Protein AF-A0A3M2LX81-F1 (afdb_monomer)

Nearest PDB structures (foldseek):
  5wg6-assembly1_B  TM=5.624E-01  e=1.804E+00  Homo sapiens
  8t8r-assembly1_A  TM=4.626E-01  e=6.815E+00  Homo sapiens
  5nmr-as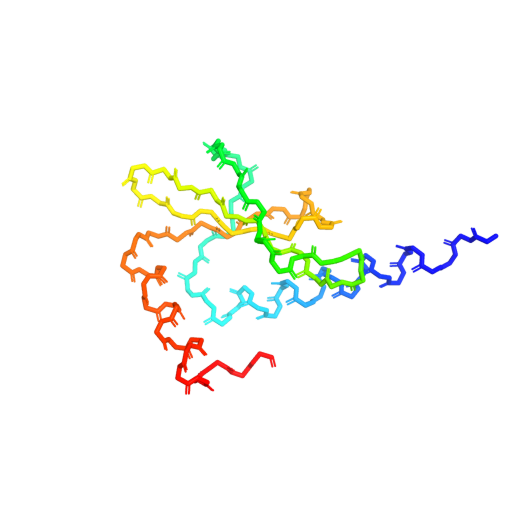sembly1_A  TM=4.577E-01  e=8.239E+00  Mus musculus
  1yqf-assembly1_B  TM=4.050E-01  e=8.777E+00  Leishmania major
  4rj9-assembly1_A  TM=2.364E-01  e=3.397E+00  Oryza sativa Japonica Group

InterPro domains:
  IPR007278 Domain of unknown function DUF397 [PF04149] (34-85)

Organism: NCBI:txid2483351

Radius of gyration: 13.6 Å; Cα contacts (8 Å, |Δi|>4): 110; chains: 1; bounding box: 44×25×29 Å

Mean predicted aligned error: 9.91 Å

Solvent-accessible surface area (backbone atoms only — not comparable to full-atom values): 5494 Å² total; per-residue (Å²): 143,76,69,67,70,54,53,54,55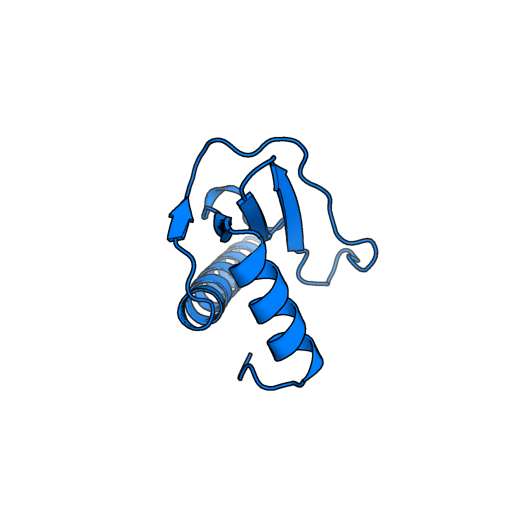,50,50,54,52,51,50,50,54,55,56,50,72,78,42,100,47,52,78,46,81,84,87,85,60,73,72,42,69,52,91,85,52,50,98,86,48,92,34,52,26,39,19,68,55,101,67,36,36,37,41,32,47,64,90,44,66,88,78,36,26,38,41,25,44,59,68,56,47,52,53,49,53,51,34,57,75,69,61,75,52,97,121

Sequence (91 aa):
MRAESVRTRSLLRTWWRTFSKGVGGTVKTSGLSGWRKSKRSNTEQDCVEVATVLTAVGIRDSKNPDAGHLELDRPAFAGLLARVKSGDLSL

pLDDT: mean 70.55, std 14.23, range [28.73, 88.31]

Secondary structure (DSSP, 8-state):
--SHHHHHHHHHHHHHHHHHHHS--EEE-S-----EE-TT--TTS--EEEEE-SSEEEEEETT-GGG-EEEEEHHHHHHHHHHHHHT-S--

Foldseek 3Di:
DPPPLVVVVVVQLVVVVLVVVQQPFDFDQDDFDDWDWDPPDDPPDFIWIWGDDPFWIWIDTPSCSRSTTTIDGPVSVVVVVVCVVVVVDPD

Structure (mmCIF, N/CA/C/O backbone):
data_AF-A0A3M2LX81-F1
#
_entry.id   AF-A0A3M2LX81-F1
#
loop_
_atom_site.group_PDB
_atom_site.id
_atom_site.type_symbol
_atom_site.label_atom_id
_atom_site.label_alt_id
_atom_site.label_comp_id
_atom_site.label_asym_id
_atom_site.label_entity_id
_atom_site.label_seq_id
_atom_site.pdbx_PDB_ins_code
_atom_site.Cartn_x
_atom_site.Cartn_y
_atom_site.Cartn_z
_atom_site.occupancy
_atom_site.B_iso_or_equiv
_atom_site.auth_seq_id
_atom_site.auth_comp_id
_atom_site.auth_asym_id
_atom_site.auth_atom_id
_atom_site.pdbx_PDB_model_num
ATOM 1 N N . MET A 1 1 ? 32.263 3.687 7.453 1.00 37.00 1 MET A N 1
ATOM 2 C CA . MET A 1 1 ? 30.887 3.698 8.003 1.00 37.00 1 MET A CA 1
ATOM 3 C C . MET A 1 1 ? 29.901 3.319 6.892 1.00 37.00 1 MET A C 1
ATOM 5 O O . MET A 1 1 ? 29.515 4.170 6.109 1.00 37.00 1 MET A O 1
ATOM 9 N N . ARG A 1 2 ? 29.601 2.023 6.703 1.00 38.44 2 ARG A N 1
ATOM 10 C CA . ARG A 1 2 ? 28.744 1.517 5.596 1.00 38.44 2 ARG A CA 1
ATOM 11 C C . ARG A 1 2 ? 27.864 0.310 5.988 1.00 38.44 2 ARG A C 1
ATOM 13 O O . ARG A 1 2 ? 27.149 -0.221 5.148 1.00 38.44 2 ARG A O 1
ATOM 20 N N . ALA A 1 3 ? 27.902 -0.114 7.254 1.00 28.73 3 ALA A N 1
ATOM 21 C CA . ALA A 1 3 ? 27.279 -1.355 7.727 1.00 28.73 3 ALA A CA 1
ATOM 22 C C . ALA A 1 3 ? 25.834 -1.185 8.246 1.00 28.73 3 ALA A C 1
ATOM 24 O O . ALA A 1 3 ? 25.070 -2.149 8.237 1.00 28.73 3 ALA A O 1
ATOM 25 N N . GLU A 1 4 ? 25.424 0.025 8.642 1.00 32.50 4 GLU A N 1
ATOM 26 C CA . GLU A 1 4 ? 24.073 0.288 9.173 1.00 32.50 4 GLU A CA 1
ATOM 27 C C . GLU A 1 4 ? 22.990 0.329 8.086 1.00 32.50 4 GLU A C 1
ATOM 29 O O . GLU A 1 4 ? 21.892 -0.191 8.282 1.00 32.50 4 GLU A O 1
ATOM 34 N N . SER A 1 5 ? 23.320 0.852 6.897 1.00 36.31 5 SER A N 1
ATOM 35 C CA . SER A 1 5 ? 22.380 0.995 5.768 1.00 36.31 5 SER A CA 1
ATOM 36 C C . SER A 1 5 ? 21.989 -0.341 5.116 1.00 36.31 5 SER A C 1
ATOM 38 O O . SER A 1 5 ? 20.945 -0.441 4.473 1.00 36.31 5 SER A O 1
ATOM 40 N N . VAL A 1 6 ? 22.810 -1.386 5.266 1.00 44.06 6 VAL A N 1
ATOM 41 C CA . VAL A 1 6 ? 22.516 -2.725 4.721 1.00 44.06 6 VAL A CA 1
ATOM 42 C C . VAL A 1 6 ? 21.586 -3.505 5.659 1.00 44.06 6 VAL A C 1
ATOM 44 O O . VAL A 1 6 ? 20.681 -4.194 5.187 1.00 44.06 6 VAL A O 1
ATOM 47 N N . ARG A 1 7 ? 21.738 -3.347 6.984 1.00 49.03 7 ARG A N 1
ATOM 48 C CA . ARG A 1 7 ? 20.868 -4.003 7.979 1.00 49.03 7 ARG A CA 1
ATOM 49 C C . ARG A 1 7 ? 19.445 -3.448 7.948 1.00 49.03 7 ARG A C 1
ATOM 51 O O . ARG A 1 7 ? 18.505 -4.233 7.921 1.00 49.03 7 ARG A O 1
ATOM 58 N N . THR A 1 8 ? 19.280 -2.129 7.836 1.00 48.69 8 THR A N 1
ATOM 59 C CA . THR A 1 8 ? 17.956 -1.491 7.681 1.00 48.69 8 THR A CA 1
ATOM 60 C C . THR A 1 8 ? 17.244 -1.951 6.409 1.00 48.69 8 THR A C 1
ATOM 62 O O . THR A 1 8 ? 16.080 -2.333 6.469 1.00 48.69 8 THR A O 1
ATOM 65 N N . ARG A 1 9 ? 17.939 -2.032 5.265 1.00 53.31 9 ARG A N 1
ATOM 66 C CA . ARG A 1 9 ? 17.345 -2.546 4.013 1.00 53.31 9 ARG A CA 1
ATOM 67 C C . ARG A 1 9 ? 16.949 -4.023 4.086 1.00 53.31 9 ARG A C 1
ATOM 69 O O . ARG A 1 9 ? 15.976 -4.414 3.446 1.00 53.31 9 ARG A O 1
ATOM 76 N N . SER A 1 10 ? 17.683 -4.847 4.835 1.00 57.47 10 SER A N 1
ATOM 77 C CA . SER A 1 10 ? 17.349 -6.266 5.027 1.00 57.47 10 SER A CA 1
ATOM 78 C C . SER A 1 10 ? 16.123 -6.452 5.931 1.00 57.47 10 SER A C 1
ATOM 80 O O . SER A 1 10 ? 15.223 -7.234 5.613 1.00 57.47 10 SER A O 1
ATOM 82 N N . LEU A 1 11 ? 16.040 -5.670 7.012 1.00 57.59 11 LEU A N 1
ATOM 83 C CA . LEU A 1 11 ? 14.908 -5.687 7.940 1.00 57.59 11 LEU A CA 1
ATOM 84 C C . LEU A 1 11 ? 13.621 -5.187 7.274 1.00 57.59 11 LEU A C 1
ATOM 86 O O . LEU A 1 11 ? 12.603 -5.866 7.359 1.00 57.59 11 LEU A O 1
ATOM 90 N N . LEU A 1 12 ? 13.686 -4.094 6.507 1.00 58.62 12 LEU A N 1
ATOM 91 C CA . LEU A 1 12 ? 12.541 -3.568 5.751 1.00 58.62 12 LEU A CA 1
ATOM 92 C C . LEU A 1 12 ? 12.029 -4.563 4.696 1.00 5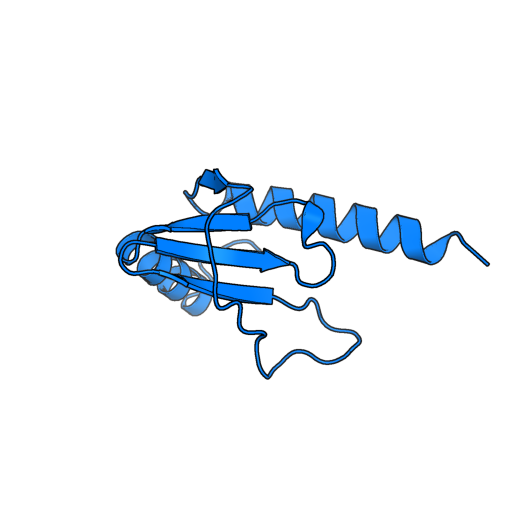8.62 12 LEU A C 1
ATOM 94 O O . LEU A 1 12 ? 10.824 -4.753 4.553 1.00 58.62 12 LEU A O 1
ATOM 98 N N . ARG A 1 13 ? 12.927 -5.266 3.986 1.00 61.88 13 ARG A N 1
ATOM 99 C CA . ARG A 1 13 ? 12.533 -6.331 3.040 1.00 61.88 13 ARG A CA 1
ATOM 100 C C . ARG A 1 13 ? 11.885 -7.520 3.740 1.00 61.88 13 ARG A C 1
ATOM 102 O O . ARG A 1 13 ? 10.949 -8.101 3.199 1.00 61.88 13 ARG A O 1
ATOM 109 N N . THR A 1 14 ? 12.406 -7.918 4.895 1.00 63.75 14 THR A N 1
ATOM 110 C CA . THR A 1 14 ? 11.896 -9.075 5.644 1.00 63.75 14 THR A CA 1
ATOM 111 C C . THR A 1 14 ? 10.531 -8.764 6.245 1.00 63.75 14 THR A C 1
ATOM 113 O O . THR A 1 14 ? 9.596 -9.538 6.058 1.00 63.75 14 THR A O 1
ATOM 116 N N . TRP A 1 15 ? 10.387 -7.585 6.851 1.00 66.00 15 TRP A N 1
ATOM 117 C CA . TRP A 1 15 ? 9.112 -7.069 7.340 1.00 66.00 15 TRP A CA 1
ATOM 118 C C . TRP A 1 15 ? 8.070 -6.977 6.220 1.00 66.00 15 TRP A C 1
ATOM 120 O O . TRP A 1 15 ? 6.976 -7.518 6.359 1.00 66.00 15 TRP A O 1
ATOM 130 N N . TRP A 1 16 ? 8.434 -6.413 5.060 1.00 65.56 16 TRP A N 1
ATOM 131 C CA . TRP A 1 16 ? 7.529 -6.315 3.911 1.00 65.56 16 TRP A CA 1
ATOM 132 C C . TRP A 1 16 ? 7.032 -7.681 3.426 1.00 65.56 16 TRP A C 1
ATOM 134 O O . TRP A 1 16 ? 5.853 -7.827 3.107 1.00 65.56 16 TRP A O 1
ATOM 144 N N . ARG A 1 17 ? 7.897 -8.709 3.409 1.00 66.44 17 ARG A N 1
ATOM 145 C CA . ARG A 1 17 ? 7.491 -10.082 3.059 1.00 66.44 17 ARG A CA 1
ATOM 146 C C . ARG A 1 17 ? 6.516 -10.671 4.073 1.00 66.44 17 ARG A C 1
ATOM 148 O O . ARG A 1 17 ? 5.603 -11.376 3.662 1.00 66.44 17 ARG A O 1
ATOM 155 N N . THR A 1 18 ? 6.708 -10.419 5.365 1.00 63.72 18 THR A N 1
ATOM 156 C CA . THR A 1 18 ? 5.800 -10.904 6.415 1.00 63.72 18 THR A CA 1
ATOM 157 C C . THR A 1 18 ? 4.453 -10.188 6.349 1.00 63.72 18 THR A C 1
ATOM 159 O O . THR A 1 18 ? 3.424 -10.853 6.279 1.00 63.72 18 THR A O 1
ATOM 162 N N . PHE A 1 19 ? 4.457 -8.855 6.247 1.00 66.06 19 PHE A N 1
ATOM 163 C CA . PHE A 1 19 ? 3.253 -8.039 6.068 1.00 66.06 19 PHE A CA 1
ATOM 164 C C . PHE A 1 19 ? 2.451 -8.486 4.837 1.00 66.06 19 PHE A C 1
ATOM 166 O O . PHE A 1 19 ? 1.265 -8.786 4.933 1.00 66.06 19 PHE A O 1
ATOM 173 N N . SER A 1 20 ? 3.126 -8.636 3.693 1.00 63.03 20 SER A N 1
ATOM 174 C CA . SER A 1 20 ? 2.508 -9.048 2.426 1.00 63.03 20 SER A CA 1
ATOM 175 C C . SER A 1 20 ? 1.873 -10.438 2.467 1.00 63.03 20 SER A C 1
ATOM 177 O O . SER A 1 20 ? 0.955 -10.699 1.704 1.00 63.03 20 SER A O 1
ATOM 179 N N . LYS A 1 21 ? 2.331 -11.343 3.339 1.00 65.12 21 LYS A N 1
ATOM 180 C CA . LYS A 1 21 ? 1.739 -12.685 3.471 1.00 65.12 21 LYS A CA 1
ATOM 181 C C . LYS A 1 21 ? 0.391 -12.675 4.195 1.00 65.12 21 LYS A C 1
ATOM 183 O O . LYS A 1 21 ? -0.414 -13.568 3.958 1.00 65.12 21 LYS A O 1
ATOM 188 N N . GLY A 1 22 ? 0.151 -11.701 5.077 1.00 61.31 22 GLY A N 1
ATOM 189 C CA . GLY A 1 22 ? -1.098 -11.586 5.843 1.00 61.31 22 GLY A CA 1
ATOM 190 C C . GLY A 1 22 ? -2.211 -10.828 5.114 1.00 61.31 22 GLY A C 1
ATOM 191 O O . GLY A 1 22 ? -3.372 -10.867 5.526 1.00 61.31 22 GLY A O 1
ATOM 192 N N . VAL A 1 23 ? -1.860 -10.142 4.028 1.00 60.81 23 VAL A N 1
ATOM 193 C CA . VAL A 1 23 ? -2.757 -9.325 3.216 1.00 60.81 23 VAL A CA 1
ATOM 194 C C . VAL A 1 23 ? -2.914 -10.025 1.871 1.00 60.81 23 VAL A C 1
ATOM 196 O O . VAL A 1 23 ? -1.937 -10.158 1.149 1.00 60.81 23 VAL A O 1
ATOM 199 N N . GLY A 1 24 ? -4.116 -10.498 1.531 1.00 61.53 24 GLY A N 1
ATOM 200 C CA . GLY A 1 24 ? -4.389 -11.305 0.328 1.00 61.53 24 GLY A CA 1
ATOM 201 C C . GLY A 1 24 ? -4.267 -10.566 -1.017 1.00 61.53 24 GLY A C 1
ATOM 202 O O . GLY A 1 24 ? -5.171 -10.658 -1.838 1.00 61.53 24 GLY A O 1
ATOM 203 N N . GLY A 1 25 ? -3.187 -9.813 -1.235 1.00 65.44 25 GLY A N 1
ATOM 204 C CA . GLY A 1 25 ? -2.892 -9.071 -2.460 1.00 65.44 25 GLY A CA 1
ATOM 205 C C . GLY A 1 25 ? -1.759 -9.671 -3.279 1.00 65.44 25 GLY A C 1
ATOM 206 O O . GLY A 1 25 ? -0.919 -10.416 -2.777 1.00 65.44 25 GLY A O 1
ATOM 207 N N . THR A 1 26 ? -1.698 -9.301 -4.556 1.00 65.06 26 THR A N 1
ATOM 208 C CA . THR A 1 26 ? -0.569 -9.643 -5.430 1.00 65.06 26 THR A CA 1
ATOM 209 C C . THR A 1 26 ? 0.497 -8.554 -5.361 1.00 65.06 26 THR A C 1
ATOM 211 O O . THR A 1 26 ? 0.175 -7.370 -5.472 1.00 65.06 26 THR A O 1
ATOM 214 N N . VAL A 1 27 ? 1.771 -8.933 -5.217 1.00 62.53 27 VAL A N 1
ATOM 215 C CA . VAL A 1 27 ? 2.890 -7.990 -5.369 1.00 62.53 27 VAL A CA 1
ATOM 216 C C . VAL A 1 27 ? 3.063 -7.682 -6.859 1.00 62.53 27 VAL A C 1
ATOM 218 O O . VAL A 1 27 ? 3.366 -8.587 -7.636 1.00 62.53 27 VAL A O 1
ATOM 221 N N . LYS A 1 28 ? 2.879 -6.422 -7.262 1.00 64.38 28 LYS A N 1
ATOM 222 C CA . LYS A 1 28 ? 3.134 -5.932 -8.624 1.00 64.38 28 LYS A CA 1
ATOM 223 C C . LYS A 1 28 ? 4.262 -4.904 -8.631 1.00 64.38 28 LYS A C 1
ATOM 225 O O . LYS A 1 28 ? 4.599 -4.306 -7.609 1.00 64.38 28 LYS A O 1
ATOM 230 N N . THR A 1 29 ? 4.899 -4.735 -9.785 1.00 56.06 29 THR A N 1
ATOM 231 C CA . THR A 1 29 ? 6.096 -3.892 -9.945 1.00 56.06 29 THR A CA 1
ATOM 232 C C . THR A 1 29 ? 5.904 -2.696 -10.878 1.00 56.06 29 THR A C 1
ATOM 234 O O . THR A 1 29 ? 6.769 -1.824 -10.891 1.00 56.06 29 THR A O 1
ATOM 237 N N . SER A 1 30 ? 4.780 -2.550 -11.589 1.00 59.12 30 SER A N 1
ATOM 238 C CA . SER A 1 30 ? 4.611 -1.446 -12.549 1.00 59.12 30 SER A CA 1
ATOM 239 C C . SER A 1 30 ? 3.146 -1.149 -12.902 1.00 59.12 30 SER A C 1
ATOM 241 O O . SER A 1 30 ? 2.376 -2.059 -13.188 1.00 59.12 30 SER A O 1
ATOM 243 N N . GLY A 1 31 ? 2.776 0.144 -12.906 1.00 64.81 31 GLY A N 1
ATOM 244 C CA . GLY A 1 31 ? 1.493 0.642 -13.438 1.00 64.81 31 GLY A CA 1
ATOM 245 C C . GLY A 1 31 ? 0.763 1.696 -12.592 1.00 64.81 31 GLY A C 1
ATOM 246 O O . GLY A 1 31 ? -0.123 2.375 -13.101 1.00 64.81 31 GLY A O 1
ATOM 247 N N . LEU A 1 32 ? 1.133 1.875 -11.320 1.00 71.00 32 LEU A N 1
ATOM 248 C CA . LEU A 1 32 ? 0.454 2.814 -10.422 1.00 71.00 32 LEU A CA 1
ATOM 249 C C . LEU A 1 32 ? 1.141 4.188 -10.395 1.00 71.00 32 LEU A C 1
ATOM 251 O O . LEU A 1 32 ? 2.322 4.306 -10.058 1.00 71.00 32 LEU A O 1
ATOM 255 N N . SER A 1 33 ? 0.376 5.233 -10.713 1.00 71.62 33 SER A N 1
ATOM 256 C CA . SER A 1 33 ? 0.783 6.643 -10.645 1.00 71.62 33 SER A CA 1
ATOM 257 C C . SER A 1 33 ? 0.077 7.376 -9.498 1.00 71.62 33 SER A C 1
ATOM 259 O O . SER A 1 33 ? -1.027 7.002 -9.112 1.00 71.62 33 SER A O 1
ATOM 261 N N . GLY A 1 34 ? 0.674 8.456 -8.980 1.00 80.19 34 GLY A N 1
ATOM 262 C CA . GLY A 1 34 ? 0.039 9.292 -7.947 1.00 80.19 34 GLY A CA 1
ATOM 263 C C . GLY A 1 34 ? 0.274 8.831 -6.503 1.00 80.19 34 GLY A C 1
ATOM 264 O O . GLY A 1 34 ? -0.602 8.990 -5.654 1.00 80.19 34 GLY A O 1
ATOM 265 N N . TRP A 1 35 ? 1.451 8.267 -6.221 1.00 84.38 35 TRP A N 1
ATOM 266 C CA . TRP A 1 35 ? 1.864 7.869 -4.873 1.00 84.38 35 TRP A CA 1
ATOM 267 C C . TRP A 1 35 ? 1.811 9.038 -3.890 1.00 84.38 35 TRP A C 1
ATOM 269 O O . TRP A 1 35 ? 2.380 10.104 -4.127 1.00 84.38 35 TRP A O 1
ATOM 279 N N . ARG A 1 36 ? 1.152 8.818 -2.753 1.00 82.50 36 ARG A N 1
ATOM 280 C CA . ARG A 1 36 ? 1.071 9.768 -1.646 1.00 82.50 36 ARG A CA 1
ATOM 281 C C . ARG A 1 36 ? 1.634 9.136 -0.385 1.00 82.50 36 ARG A C 1
ATOM 283 O O . ARG A 1 36 ? 1.230 8.045 0.014 1.00 82.50 36 ARG A O 1
ATOM 290 N N . LYS A 1 37 ? 2.551 9.853 0.254 1.00 78.62 37 LYS A N 1
ATOM 291 C CA . L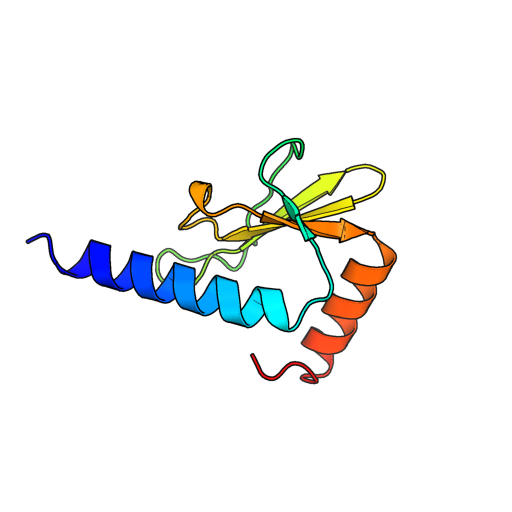YS A 1 37 ? 3.132 9.481 1.544 1.00 78.62 37 LYS A CA 1
ATOM 292 C C . LYS A 1 37 ? 2.167 9.818 2.682 1.00 78.62 37 LYS A C 1
ATOM 294 O O . LYS A 1 37 ? 1.477 10.839 2.636 1.00 78.62 37 LYS A O 1
ATOM 299 N N . SER A 1 38 ? 2.110 8.965 3.703 1.00 68.19 38 SER A N 1
ATOM 300 C CA . SER A 1 38 ? 1.355 9.260 4.927 1.00 68.19 38 SER A CA 1
ATOM 301 C C . SER A 1 38 ? 1.909 10.502 5.630 1.00 68.19 38 SER A C 1
ATOM 303 O O . SER A 1 38 ? 3.112 10.619 5.819 1.00 68.19 38 SER A O 1
ATOM 305 N N . LYS A 1 39 ? 1.037 11.398 6.111 1.00 63.09 39 LYS A N 1
ATOM 306 C CA . LYS A 1 39 ? 1.449 12.579 6.898 1.00 63.09 39 LYS A CA 1
ATOM 307 C C . LYS A 1 39 ? 2.087 12.226 8.250 1.00 63.09 39 LYS A C 1
ATOM 309 O O . LYS A 1 39 ? 2.685 13.095 8.868 1.00 63.09 39 LYS A O 1
ATOM 314 N N . ARG A 1 40 ? 1.956 10.976 8.716 1.00 61.19 40 ARG A N 1
ATOM 315 C CA . ARG A 1 40 ? 2.609 10.486 9.944 1.00 61.19 40 ARG A CA 1
ATOM 316 C C . ARG A 1 40 ? 4.025 9.943 9.702 1.00 61.19 40 ARG A C 1
ATOM 318 O O . ARG A 1 40 ? 4.561 9.266 10.568 1.00 61.19 40 ARG A O 1
ATOM 325 N N . SER A 1 41 ? 4.618 10.188 8.532 1.00 59.22 41 SER A N 1
ATOM 326 C CA . SER A 1 41 ? 6.014 9.846 8.268 1.00 59.22 41 SER A CA 1
ATOM 327 C C . SER A 1 41 ? 6.948 10.896 8.872 1.00 59.22 41 SER A C 1
ATOM 329 O O . SER A 1 41 ? 7.012 12.013 8.357 1.00 59.22 41 SER A O 1
ATOM 331 N N . ASN A 1 42 ? 7.695 10.539 9.913 1.00 59.47 42 ASN A N 1
ATOM 332 C CA . ASN A 1 42 ? 8.915 11.256 10.281 1.00 59.47 42 ASN A CA 1
ATOM 333 C C . ASN A 1 42 ? 10.144 10.447 9.828 1.00 59.47 42 ASN A C 1
ATOM 335 O O . ASN A 1 42 ? 10.012 9.255 9.551 1.00 59.47 42 ASN A O 1
ATOM 339 N N . THR A 1 43 ? 11.324 11.068 9.741 1.00 57.00 43 THR A N 1
ATOM 340 C CA . THR A 1 43 ? 12.561 10.478 9.169 1.00 57.00 43 THR A CA 1
ATOM 341 C C . THR A 1 43 ? 12.938 9.109 9.760 1.00 57.00 43 THR A C 1
ATOM 343 O O . THR A 1 43 ? 13.549 8.284 9.082 1.00 57.00 43 THR A O 1
ATOM 346 N N . GLU A 1 44 ? 12.526 8.831 10.995 1.00 60.16 44 GLU A N 1
ATOM 347 C CA . GLU A 1 44 ? 12.817 7.583 11.709 1.00 60.16 44 GLU A CA 1
ATOM 348 C C . GLU A 1 44 ? 11.729 6.505 11.549 1.00 60.16 44 GLU A C 1
ATOM 350 O O . GLU A 1 44 ? 12.003 5.321 11.729 1.00 60.16 44 GLU A O 1
ATOM 355 N N . GLN A 1 45 ? 10.510 6.864 11.137 1.00 61.50 45 GLN A N 1
ATOM 356 C CA . GLN A 1 45 ? 9.382 5.930 11.052 1.00 61.50 45 GLN A CA 1
ATOM 357 C C . GLN A 1 45 ? 9.309 5.228 9.693 1.00 61.50 45 GLN A C 1
ATOM 359 O O . GLN A 1 45 ? 9.713 5.766 8.660 1.00 61.50 45 GLN A O 1
ATOM 364 N N . ASP A 1 46 ? 8.800 3.999 9.683 1.00 63.03 46 ASP A N 1
ATOM 365 C CA . ASP A 1 46 ? 8.591 3.224 8.460 1.00 63.03 46 ASP A CA 1
ATOM 366 C C . ASP A 1 46 ? 7.482 3.857 7.621 1.00 63.03 46 ASP A C 1
ATOM 368 O O . ASP A 1 46 ? 6.304 3.905 7.979 1.00 63.03 46 ASP A O 1
ATOM 372 N N . CYS A 1 47 ? 7.910 4.467 6.520 1.00 76.25 47 CYS A N 1
ATOM 373 C CA . CYS A 1 47 ? 7.080 5.324 5.699 1.00 76.25 47 CYS A CA 1
ATOM 374 C C . CYS A 1 47 ? 6.336 4.477 4.668 1.00 76.25 47 CYS A C 1
ATOM 376 O O . CYS A 1 47 ? 6.955 3.959 3.744 1.00 76.25 47 CYS A O 1
ATOM 378 N N . VAL A 1 48 ? 5.010 4.405 4.768 1.00 79.81 48 VAL A N 1
ATOM 379 C CA . VAL A 1 48 ? 4.164 3.775 3.744 1.00 79.81 48 VAL A CA 1
ATOM 380 C C . VAL A 1 48 ? 3.668 4.823 2.744 1.00 79.81 48 VAL A C 1
ATOM 382 O O . VAL A 1 48 ? 3.273 5.936 3.115 1.00 79.81 48 VAL A O 1
ATOM 385 N N . GLU A 1 49 ? 3.673 4.450 1.469 1.00 83.69 49 GLU A N 1
ATOM 386 C CA . GLU A 1 49 ? 3.077 5.198 0.366 1.00 83.69 49 GLU A CA 1
ATOM 387 C C . GLU A 1 49 ? 1.902 4.435 -0.234 1.00 83.69 49 GLU A C 1
ATOM 389 O O . GLU A 1 49 ? 1.944 3.211 -0.371 1.00 83.69 49 GLU A O 1
ATOM 394 N N . VAL A 1 50 ? 0.865 5.180 -0.619 1.00 85.19 50 VAL A N 1
ATOM 395 C CA . VAL A 1 50 ? -0.340 4.631 -1.244 1.00 85.19 50 VAL A CA 1
ATOM 396 C C . VAL A 1 50 ? -0.590 5.310 -2.585 1.00 85.19 50 VAL A C 1
ATOM 398 O O . VAL A 1 50 ? -0.507 6.535 -2.678 1.00 85.19 50 VAL A O 1
ATOM 401 N N . ALA A 1 51 ? -0.915 4.534 -3.613 1.00 86.06 51 ALA A N 1
ATOM 402 C CA . ALA A 1 51 ? -1.412 5.033 -4.892 1.00 86.06 51 ALA A CA 1
ATOM 403 C C . ALA A 1 51 ? -2.810 4.478 -5.140 1.00 86.06 51 ALA A C 1
ATOM 405 O O . ALA A 1 51 ? -3.058 3.296 -4.934 1.00 86.06 51 ALA A O 1
ATOM 406 N N . THR A 1 52 ? -3.732 5.321 -5.587 1.00 79.44 52 THR A N 1
ATOM 407 C CA . THR A 1 52 ? -5.098 4.904 -5.918 1.00 79.44 52 THR A CA 1
ATOM 408 C C . THR A 1 52 ? -5.328 5.075 -7.408 1.00 79.44 52 THR A C 1
ATOM 410 O O . THR A 1 52 ? -5.186 6.183 -7.924 1.00 79.44 52 THR A O 1
ATOM 413 N N . VAL A 1 53 ? -5.725 3.998 -8.074 1.00 75.00 53 VAL A N 1
ATOM 414 C CA . VAL A 1 53 ? -6.233 3.996 -9.451 1.00 75.00 53 VAL A CA 1
ATOM 415 C C . VAL A 1 53 ? -7.693 3.534 -9.441 1.00 75.00 53 VAL A C 1
ATOM 417 O O . VAL A 1 53 ? -8.203 3.112 -8.405 1.00 75.00 53 VAL A O 1
ATOM 420 N N . LEU A 1 54 ? -8.395 3.635 -10.573 1.00 72.94 54 LEU A N 1
ATOM 421 C CA . LEU A 1 54 ? -9.849 3.407 -10.643 1.00 72.94 54 LEU A CA 1
ATOM 422 C C . LEU A 1 54 ? -10.301 2.073 -10.019 1.00 72.94 54 LEU A C 1
ATOM 424 O O . LEU A 1 54 ? -11.343 2.022 -9.363 1.00 72.94 54 LEU A O 1
ATOM 428 N N . THR A 1 55 ? -9.508 1.016 -10.187 1.00 76.50 55 THR A N 1
ATOM 429 C CA . THR A 1 55 ? -9.853 -0.351 -9.772 1.00 76.50 55 THR A CA 1
ATOM 430 C C . THR A 1 55 ? -8.996 -0.893 -8.631 1.00 76.50 55 THR A C 1
ATOM 432 O O . THR A 1 55 ? -9.359 -1.911 -8.045 1.00 76.50 55 THR A O 1
ATOM 435 N N . ALA A 1 56 ? -7.894 -0.225 -8.280 1.00 83.06 56 ALA A N 1
ATOM 436 C CA . ALA A 1 56 ? -6.887 -0.781 -7.386 1.00 83.06 56 ALA A CA 1
ATOM 437 C C . ALA A 1 56 ? -6.213 0.262 -6.487 1.00 83.06 56 ALA A C 1
ATOM 439 O O . ALA A 1 56 ? -6.186 1.465 -6.762 1.00 83.06 56 ALA A O 1
ATOM 440 N N . VAL A 1 57 ? -5.645 -0.236 -5.396 1.00 86.38 57 VAL A N 1
ATOM 441 C CA . VAL A 1 57 ? -4.872 0.501 -4.409 1.00 86.38 57 VAL A CA 1
ATOM 442 C C . VAL A 1 57 ? -3.501 -0.152 -4.290 1.00 86.38 57 VAL A C 1
ATOM 444 O O . VAL A 1 57 ? -3.382 -1.316 -3.914 1.00 86.38 57 VAL A O 1
ATOM 447 N N . GLY A 1 58 ? -2.465 0.615 -4.609 1.00 88.31 58 GLY A N 1
ATOM 448 C CA . GLY A 1 58 ? -1.074 0.259 -4.379 1.00 88.31 58 GLY 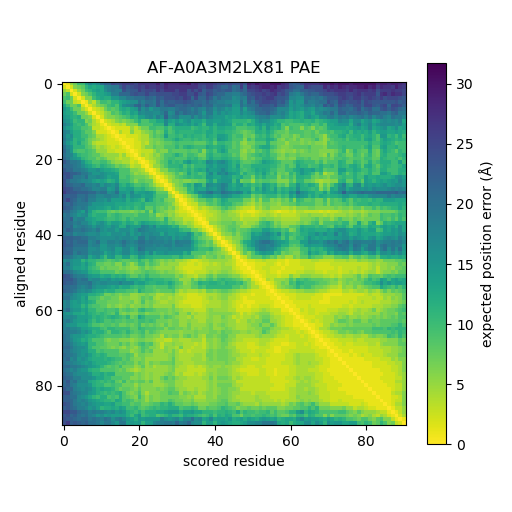A CA 1
ATOM 449 C C . GLY A 1 58 ? -0.627 0.646 -2.989 1.00 88.31 58 GLY A C 1
ATOM 450 O O . GLY A 1 58 ? -0.889 1.767 -2.562 1.00 88.31 58 GLY A O 1
ATOM 451 N N . ILE A 1 59 ? 0.114 -0.230 -2.327 1.00 86.50 59 ILE A N 1
ATOM 452 C CA . ILE A 1 59 ? 0.779 0.028 -1.052 1.00 86.50 59 ILE A CA 1
ATOM 453 C C . ILE A 1 59 ? 2.249 -0.325 -1.228 1.00 86.50 59 ILE A C 1
ATOM 455 O O . ILE A 1 59 ? 2.568 -1.421 -1.687 1.00 86.50 59 ILE A O 1
ATOM 459 N N . ARG A 1 60 ? 3.154 0.579 -0.858 1.00 85.38 60 ARG A N 1
ATOM 460 C CA . ARG A 1 60 ? 4.594 0.306 -0.899 1.00 85.38 60 ARG A CA 1
ATOM 461 C C . ARG A 1 60 ? 5.333 0.922 0.272 1.00 85.38 60 ARG A C 1
ATOM 463 O O . ARG A 1 60 ? 4.893 1.921 0.840 1.00 85.38 60 ARG A O 1
ATOM 470 N N . ASP A 1 61 ? 6.488 0.348 0.576 1.00 80.81 61 ASP A N 1
ATOM 471 C CA . ASP A 1 61 ? 7.453 0.943 1.491 1.00 80.81 61 ASP A CA 1
ATOM 472 C C . ASP A 1 61 ? 8.231 2.061 0.779 1.00 80.81 61 ASP A C 1
ATOM 474 O O . ASP A 1 61 ? 8.874 1.850 -0.249 1.00 80.81 61 ASP A O 1
ATOM 478 N N . SER A 1 62 ? 8.174 3.270 1.329 1.00 78.69 62 SER A N 1
ATOM 479 C CA . SER A 1 62 ? 8.839 4.457 0.778 1.00 78.69 62 SER A CA 1
ATOM 480 C C . SER A 1 62 ? 10.362 4.382 0.939 1.00 78.69 62 SER A C 1
ATOM 482 O O . SER A 1 62 ? 11.095 5.009 0.176 1.00 78.69 62 SER A O 1
ATOM 484 N N . LYS A 1 63 ? 10.860 3.601 1.911 1.00 76.38 63 LYS A N 1
ATOM 485 C CA . LYS A 1 63 ? 12.300 3.373 2.113 1.00 76.38 63 LYS A CA 1
ATOM 486 C C . LYS A 1 63 ? 12.868 2.344 1.122 1.00 76.38 63 LYS A C 1
ATOM 488 O O . LYS A 1 63 ? 14.090 2.246 0.983 1.00 76.38 63 LYS A O 1
ATOM 493 N N . ASN A 1 64 ? 12.017 1.597 0.419 1.00 75.44 64 ASN A N 1
ATOM 494 C CA . ASN A 1 64 ? 12.417 0.541 -0.503 1.00 75.44 64 ASN A CA 1
ATOM 495 C C . ASN A 1 64 ? 11.465 0.419 -1.712 1.00 75.44 64 ASN A C 1
ATOM 497 O O . ASN A 1 64 ? 10.880 -0.647 -1.933 1.00 75.44 64 ASN A O 1
ATOM 501 N N . PRO A 1 65 ? 11.329 1.483 -2.527 1.00 74.31 65 PRO A N 1
ATOM 502 C CA . PRO A 1 65 ? 10.384 1.521 -3.645 1.00 74.31 65 PRO A CA 1
ATOM 503 C C . PRO A 1 65 ? 10.663 0.450 -4.713 1.00 74.31 65 PRO A C 1
ATOM 505 O O . PRO A 1 65 ? 9.734 0.001 -5.384 1.00 74.31 65 PRO A O 1
ATOM 508 N N . ASP A 1 66 ? 11.914 -0.006 -4.829 1.00 75.69 66 ASP A N 1
ATOM 509 C CA . ASP A 1 66 ? 12.340 -1.025 -5.798 1.00 75.69 66 ASP A CA 1
ATOM 510 C C . ASP A 1 66 ? 12.003 -2.461 -5.362 1.00 75.69 66 ASP A C 1
ATOM 512 O O . ASP A 1 66 ? 12.173 -3.404 -6.131 1.00 75.69 66 ASP A O 1
ATOM 516 N N . ALA A 1 67 ? 11.538 -2.674 -4.124 1.00 77.06 67 ALA A N 1
ATOM 517 C CA . ALA A 1 67 ? 11.121 -4.001 -3.661 1.00 77.06 67 ALA A CA 1
ATOM 518 C C . ALA A 1 67 ? 9.738 -4.435 -4.169 1.00 77.06 67 ALA A C 1
ATOM 520 O O . ALA A 1 67 ? 9.297 -5.540 -3.845 1.00 77.06 67 ALA A O 1
ATOM 521 N N . GLY A 1 68 ? 9.080 -3.591 -4.964 1.00 82.19 68 GLY A N 1
ATOM 522 C CA . GLY A 1 68 ? 7.721 -3.804 -5.445 1.00 82.19 68 GLY A CA 1
A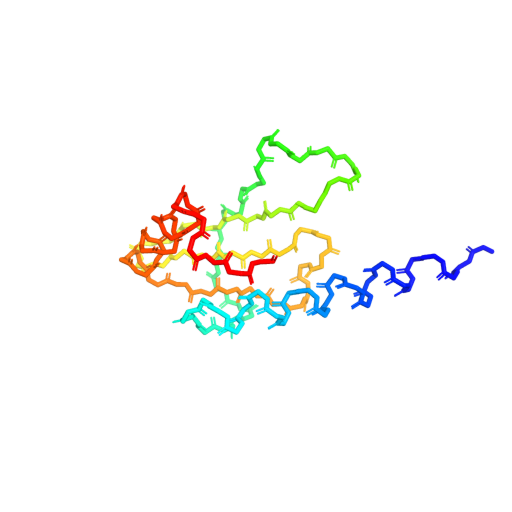TOM 523 C C . GLY A 1 68 ? 6.672 -3.214 -4.507 1.00 82.19 68 GLY A C 1
ATOM 524 O O . GLY A 1 68 ? 6.979 -2.615 -3.476 1.00 82.19 68 GLY A O 1
ATOM 525 N N . HIS A 1 69 ? 5.411 -3.366 -4.892 1.00 85.00 69 HIS A N 1
ATOM 526 C CA . HIS A 1 69 ? 4.264 -2.858 -4.153 1.00 85.00 69 HIS A CA 1
ATOM 527 C C . HIS A 1 69 ? 3.150 -3.901 -4.113 1.00 85.00 69 HIS A C 1
ATOM 529 O O . HIS A 1 69 ? 3.029 -4.727 -5.013 1.00 85.00 69 HIS A O 1
ATOM 535 N N . LEU A 1 70 ? 2.338 -3.880 -3.062 1.00 85.69 70 LEU A N 1
ATOM 536 C CA . LEU A 1 70 ? 1.113 -4.664 -2.996 1.00 85.69 70 LEU A CA 1
ATOM 537 C C . LEU A 1 70 ? 0.044 -3.925 -3.777 1.00 85.69 70 LEU A C 1
ATOM 539 O O . LEU A 1 70 ? -0.168 -2.739 -3.543 1.00 85.69 70 LEU A O 1
ATOM 543 N N . GLU A 1 71 ? -0.635 -4.624 -4.672 1.00 86.75 71 GLU A N 1
ATOM 544 C CA . GLU A 1 71 ? -1.813 -4.112 -5.355 1.00 86.75 71 GLU A CA 1
ATOM 545 C C . GLU A 1 71 ? -3.033 -4.881 -4.850 1.00 86.75 71 GLU A C 1
ATOM 547 O O . GLU A 1 71 ? -3.079 -6.114 -4.896 1.00 86.75 71 GLU A O 1
ATOM 552 N N . LEU A 1 72 ? -3.999 -4.137 -4.322 1.00 85.62 72 LEU A N 1
ATOM 553 C CA . LEU A 1 72 ? -5.264 -4.646 -3.809 1.00 85.62 72 LEU A CA 1
ATOM 554 C C . LEU A 1 72 ? -6.398 -4.023 -4.603 1.00 85.62 72 LEU A C 1
ATOM 556 O O . LEU A 1 72 ? -6.335 -2.841 -4.937 1.00 85.62 72 LEU A O 1
ATOM 560 N N . ASP A 1 73 ? -7.466 -4.770 -4.850 1.00 85.88 73 ASP A N 1
ATOM 561 C CA . ASP A 1 73 ? -8.708 -4.128 -5.261 1.00 85.88 73 ASP A CA 1
ATOM 562 C C . ASP A 1 73 ? -9.281 -3.281 -4.102 1.00 85.88 73 ASP A C 1
ATOM 564 O O . ASP A 1 73 ? -8.861 -3.353 -2.939 1.00 85.88 73 ASP A O 1
ATOM 568 N N . ARG A 1 74 ? -10.237 -2.407 -4.421 1.00 83.69 74 ARG A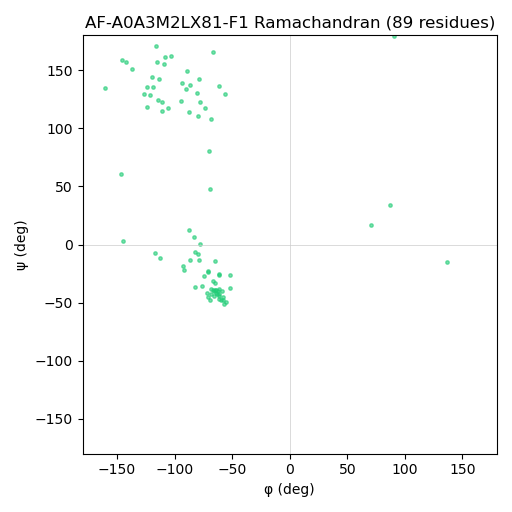 N 1
ATOM 569 C CA . ARG A 1 74 ? -10.867 -1.529 -3.423 1.00 83.69 74 ARG A CA 1
ATOM 570 C C . ARG A 1 74 ? -11.531 -2.284 -2.255 1.00 83.69 74 ARG A C 1
ATOM 572 O O . ARG A 1 74 ? -11.334 -1.834 -1.122 1.00 83.69 74 ARG A O 1
ATOM 579 N N . PRO A 1 75 ? -12.308 -3.370 -2.461 1.00 85.94 75 PRO A N 1
ATOM 580 C CA . PRO A 1 75 ? -12.900 -4.100 -1.341 1.00 85.94 75 PRO A CA 1
ATOM 581 C C . PRO A 1 75 ? -11.852 -4.800 -0.464 1.00 85.94 75 PRO A C 1
ATOM 583 O O . PRO A 1 75 ? -11.960 -4.722 0.760 1.00 85.94 75 PRO A O 1
ATOM 586 N N . ALA A 1 76 ? -10.800 -5.392 -1.035 1.00 85.81 76 ALA A N 1
ATOM 587 C CA . ALA A 1 76 ? -9.708 -5.987 -0.268 1.00 85.81 76 ALA A CA 1
ATOM 588 C C . ALA A 1 76 ? -8.942 -4.931 0.537 1.00 85.81 76 ALA A C 1
ATOM 590 O O . ALA A 1 76 ? -8.606 -5.166 1.698 1.00 85.81 76 ALA A O 1
ATOM 591 N N . PHE A 1 77 ? -8.720 -3.739 -0.027 1.00 86.56 77 PHE A N 1
ATOM 592 C CA . PHE A 1 77 ? -8.114 -2.629 0.709 1.00 86.56 77 PHE A CA 1
ATOM 593 C C . PHE A 1 77 ? -8.990 -2.157 1.880 1.00 86.56 77 PHE A C 1
ATOM 595 O O . PHE A 1 77 ? -8.485 -1.922 2.978 1.00 86.56 77 PHE A O 1
ATOM 602 N N . ALA A 1 78 ? -10.309 -2.058 1.687 1.00 86.44 78 ALA A N 1
ATOM 603 C CA . ALA A 1 78 ? -11.235 -1.716 2.766 1.00 86.44 78 ALA A CA 1
ATOM 604 C C . ALA A 1 78 ? -11.243 -2.784 3.875 1.00 86.44 78 ALA A C 1
ATOM 606 O O . ALA A 1 78 ? -11.182 -2.442 5.058 1.00 86.44 78 ALA A O 1
ATOM 607 N N . GLY A 1 79 ? -11.247 -4.067 3.499 1.00 87.88 79 GLY A N 1
ATOM 608 C CA . GLY A 1 79 ? -11.137 -5.187 4.435 1.00 87.88 79 GLY A CA 1
ATOM 609 C C . GLY A 1 79 ? -9.821 -5.172 5.214 1.00 87.88 79 GLY A C 1
ATOM 610 O O . GLY A 1 79 ? -9.825 -5.335 6.433 1.00 87.88 79 GLY A O 1
ATOM 611 N N . LEU A 1 80 ? -8.703 -4.882 4.543 1.00 84.81 80 LEU A N 1
ATOM 612 C CA . LEU A 1 80 ? -7.405 -4.695 5.187 1.00 84.81 80 LEU A CA 1
ATOM 613 C C . LEU A 1 80 ? -7.467 -3.595 6.253 1.00 84.81 80 LEU A C 1
ATOM 615 O O . LEU A 1 80 ? -7.076 -3.829 7.394 1.00 84.81 80 LEU A O 1
ATOM 619 N N . LEU A 1 81 ? -7.978 -2.409 5.909 1.00 86.38 81 LEU A N 1
ATOM 620 C CA . LEU A 1 81 ? -8.083 -1.297 6.858 1.00 86.38 81 LEU A CA 1
ATOM 621 C C . LEU A 1 81 ? -8.976 -1.636 8.054 1.00 86.38 81 LEU A C 1
ATOM 623 O O . LEU A 1 81 ? -8.654 -1.245 9.176 1.00 86.38 81 LEU A O 1
ATOM 627 N N . ALA A 1 82 ? -10.069 -2.368 7.831 1.00 86.94 82 ALA A N 1
ATOM 628 C CA . ALA A 1 82 ? -10.939 -2.828 8.905 1.00 86.94 82 ALA A CA 1
ATOM 629 C C . ALA A 1 82 ? -10.188 -3.748 9.880 1.00 86.94 82 ALA A C 1
ATOM 631 O O . ALA A 1 82 ? -10.238 -3.510 11.086 1.00 86.94 82 ALA A O 1
ATOM 632 N N . ARG A 1 83 ? -9.423 -4.721 9.364 1.00 83.31 83 ARG A N 1
ATOM 633 C CA . ARG A 1 83 ? -8.630 -5.656 10.182 1.00 83.31 83 ARG A CA 1
ATOM 634 C C . ARG A 1 83 ? -7.464 -4.987 10.908 1.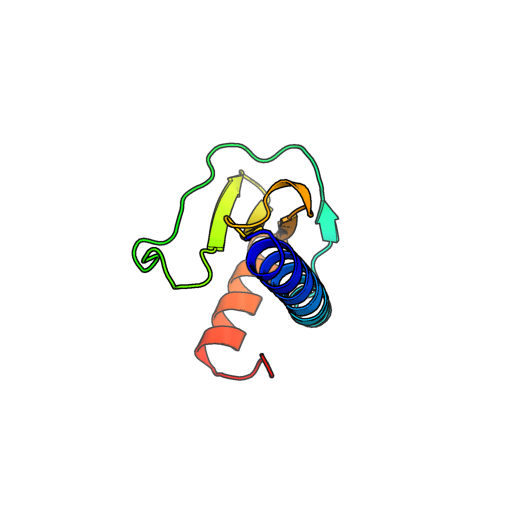00 83.31 83 ARG A C 1
ATOM 636 O O . ARG A 1 83 ? -7.208 -5.292 12.068 1.00 83.31 83 ARG A O 1
ATOM 643 N N . VAL A 1 84 ? -6.787 -4.029 10.265 1.00 84.94 84 VAL A N 1
ATOM 644 C CA . VAL A 1 84 ? -5.774 -3.188 10.931 1.00 84.94 84 VAL A CA 1
ATOM 645 C C . VAL A 1 84 ? -6.414 -2.422 12.088 1.00 84.94 84 VAL A C 1
ATOM 647 O O . VAL A 1 84 ? -5.881 -2.407 13.193 1.00 84.94 84 VAL A O 1
ATOM 650 N N . LYS A 1 85 ? -7.571 -1.792 11.851 1.00 80.56 85 LYS A N 1
ATOM 651 C CA . LYS A 1 85 ? -8.259 -0.980 12.861 1.00 80.56 85 LYS A CA 1
ATOM 652 C C . LYS A 1 85 ? -8.778 -1.816 14.033 1.00 80.56 85 LYS A C 1
ATOM 654 O O . LYS A 1 85 ? -8.822 -1.302 15.146 1.00 80.56 85 LYS A O 1
ATOM 659 N N . SER A 1 86 ? -9.160 -3.070 13.796 1.00 85.94 86 SER A N 1
ATOM 660 C CA . SER A 1 86 ? -9.588 -3.998 14.846 1.00 85.94 86 SER A CA 1
ATOM 661 C C . SER A 1 86 ? -8.429 -4.692 15.569 1.00 85.94 86 SER A C 1
ATOM 663 O O . SER A 1 86 ? -8.684 -5.403 16.534 1.00 85.94 86 SER A O 1
ATOM 665 N N . GLY A 1 87 ? -7.179 -4.514 15.121 1.00 81.88 87 GLY A N 1
ATOM 666 C CA . GLY A 1 87 ? -6.017 -5.217 15.676 1.00 81.88 87 GLY A CA 1
ATOM 667 C C . GLY A 1 87 ? -5.975 -6.713 15.341 1.00 81.88 87 GLY A C 1
ATOM 668 O O . GLY A 1 87 ? -5.245 -7.461 15.977 1.00 81.88 87 GLY A O 1
ATOM 669 N N . ASP A 1 88 ? -6.742 -7.155 14.339 1.00 79.56 88 ASP A N 1
ATOM 670 C CA . ASP A 1 88 ? -6.875 -8.566 13.932 1.00 79.56 88 ASP A CA 1
ATOM 671 C C . ASP A 1 88 ? -5.745 -9.031 12.987 1.00 79.56 88 ASP A C 1
ATOM 673 O O . ASP A 1 88 ? -5.750 -10.126 12.423 1.00 79.56 88 ASP A O 1
ATOM 677 N N . LEU A 1 89 ? -4.751 -8.174 12.776 1.00 71.1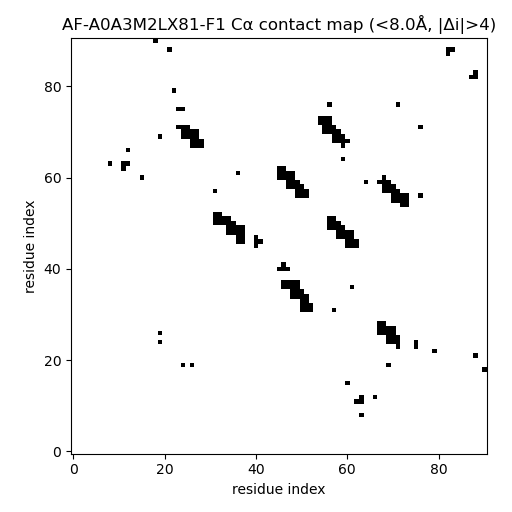2 89 LEU A N 1
ATOM 678 C CA . LEU A 1 89 ? -3.530 -8.532 12.078 1.00 71.12 89 LEU A CA 1
ATOM 679 C C . LEU A 1 89 ? -2.421 -8.652 13.112 1.00 71.12 89 LEU A C 1
ATOM 681 O O . LEU A 1 89 ? -2.066 -7.671 13.762 1.00 71.12 89 LEU A O 1
ATOM 685 N N . SER A 1 90 ? -1.860 -9.853 13.232 1.00 60.34 90 SER A N 1
ATOM 686 C CA . SER A 1 90 ? -0.593 -10.081 13.919 1.00 60.34 90 SER A CA 1
ATOM 687 C C . SER A 1 90 ? 0.534 -9.470 13.073 1.00 60.34 90 SER A C 1
ATOM 689 O O . SER A 1 90 ? 1.136 -10.164 12.248 1.00 60.34 90 SER A O 1
ATOM 691 N N . LEU A 1 91 ? 0.710 -8.151 13.191 1.00 58.38 91 LEU A N 1
ATOM 692 C CA . LEU A 1 91 ? 1.736 -7.356 12.507 1.00 58.38 91 LEU A CA 1
ATOM 693 C C . LEU A 1 91 ? 3.052 -7.324 13.283 1.00 58.38 91 LEU A C 1
ATOM 695 O O . LEU A 1 91 ? 2.997 -7.285 14.531 1.00 58.38 91 LEU A O 1
#